Protein AF-A0A1F8ST43-F1 (afdb_monomer_lite)

pLDDT: mean 75.96, std 18.85, range [49.16, 97.75]

Structure (mmCIF, N/CA/C/O backbone):
data_AF-A0A1F8ST43-F1
#
_entry.id   AF-A0A1F8ST43-F1
#
loop_
_atom_site.group_PDB
_atom_site.id
_atom_site.type_symbol
_atom_site.label_atom_id
_atom_site.label_alt_id
_atom_site.label_comp_id
_atom_site.label_asym_id
_atom_site.label_entity_id
_atom_site.label_seq_id
_atom_site.pdbx_PDB_ins_code
_atom_site.Cartn_x
_atom_site.Cartn_y
_atom_site.Cartn_z
_atom_site.occupancy
_atom_site.B_iso_or_equiv
_atom_site.auth_seq_id
_atom_site.auth_comp_id
_atom_site.auth_asym_id
_atom_site.auth_atom_id
_atom_site.pdbx_PDB_model_num
ATOM 1 N N . MET A 1 1 ? -45.110 -34.034 2.580 1.00 52.75 1 MET A N 1
ATOM 2 C CA . MET A 1 1 ? -44.270 -32.824 2.759 1.00 52.75 1 MET A CA 1
ATOM 3 C C . MET A 1 1 ? -42.834 -33.066 2.265 1.00 52.75 1 MET A C 1
ATOM 5 O O . MET A 1 1 ? -41.886 -32.901 3.016 1.00 52.75 1 MET A O 1
ATOM 9 N N . LYS A 1 2 ? -42.644 -33.546 1.024 1.00 57.75 2 LYS A N 1
ATOM 10 C CA . LYS A 1 2 ? -41.309 -33.946 0.518 1.00 57.75 2 LYS A CA 1
ATOM 11 C C . LYS A 1 2 ? -41.240 -33.954 -1.015 1.00 57.75 2 LYS A C 1
ATOM 13 O O . LYS A 1 2 ? -40.708 -34.864 -1.630 1.00 57.75 2 LYS A O 1
ATOM 18 N N . ARG A 1 3 ? -41.905 -32.973 -1.631 1.00 53.62 3 ARG A N 1
ATOM 19 C CA . ARG A 1 3 ? -41.899 -32.734 -3.088 1.00 53.62 3 ARG A CA 1
ATOM 20 C C . ARG A 1 3 ? -41.466 -31.312 -3.451 1.00 53.62 3 ARG A C 1
ATOM 22 O O . ARG A 1 3 ? -41.102 -31.064 -4.586 1.00 53.62 3 ARG A O 1
ATOM 29 N N . TRP A 1 4 ? -41.474 -30.398 -2.480 1.00 51.25 4 TRP A N 1
ATOM 30 C CA . TRP A 1 4 ? -41.141 -28.988 -2.687 1.00 51.25 4 TRP A CA 1
ATOM 31 C C . TRP A 1 4 ? -39.642 -28.707 -2.542 1.00 51.25 4 TRP A C 1
ATOM 33 O O . TRP A 1 4 ? -39.148 -27.735 -3.092 1.00 51.25 4 TRP A O 1
ATOM 43 N N . THR A 1 5 ? -38.891 -29.600 -1.892 1.00 55.81 5 THR A N 1
ATOM 44 C CA . THR A 1 5 ? -37.440 -29.457 -1.698 1.00 55.81 5 THR A CA 1
ATOM 45 C C . THR A 1 5 ? -36.626 -29.659 -2.981 1.00 55.81 5 THR A C 1
ATOM 47 O O . THR A 1 5 ? -35.506 -29.173 -3.065 1.00 55.81 5 THR A O 1
ATOM 50 N N . LEU A 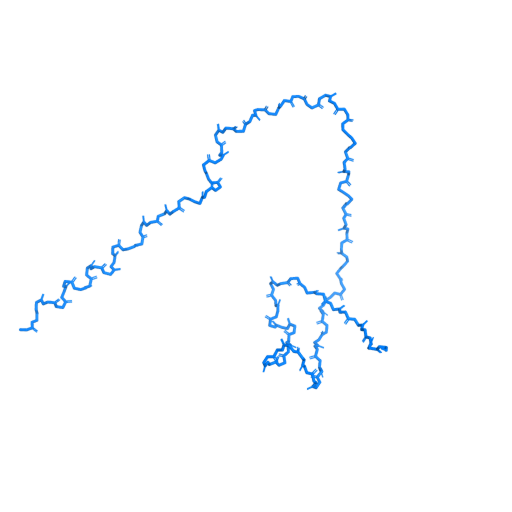1 6 ? -37.173 -30.340 -3.996 1.00 54.19 6 LEU A N 1
ATOM 51 C CA . LEU A 1 6 ? -36.477 -30.556 -5.273 1.00 54.19 6 LEU A CA 1
ATOM 52 C C . LEU A 1 6 ? -36.592 -29.362 -6.231 1.00 54.19 6 LEU A C 1
ATOM 54 O O . LEU A 1 6 ? -35.734 -29.193 -7.091 1.00 54.19 6 LEU A O 1
ATOM 58 N N . VAL A 1 7 ? -37.605 -28.506 -6.064 1.00 55.41 7 VAL A N 1
ATOM 59 C CA . VAL A 1 7 ? -37.805 -27.339 -6.939 1.00 55.41 7 VAL A CA 1
ATOM 60 C C . VAL A 1 7 ? -36.783 -26.238 -6.629 1.00 55.41 7 VAL A C 1
ATOM 62 O O . VAL A 1 7 ? -36.305 -25.567 -7.536 1.00 55.41 7 VAL A O 1
ATOM 65 N N . SER A 1 8 ? -36.362 -26.103 -5.368 1.00 54.09 8 SER A N 1
ATOM 66 C CA . SER A 1 8 ? -35.388 -25.085 -4.952 1.00 54.09 8 SER A CA 1
ATOM 67 C C . SER A 1 8 ? -33.964 -25.351 -5.456 1.00 54.09 8 SER A C 1
ATOM 69 O O . SER A 1 8 ? -33.227 -24.403 -5.705 1.00 54.09 8 SER A O 1
ATOM 71 N N . LEU A 1 9 ? -33.578 -26.618 -5.655 1.00 49.16 9 LEU A N 1
ATOM 72 C CA . LEU A 1 9 ? -32.230 -26.977 -6.117 1.00 49.16 9 LEU A CA 1
ATOM 73 C C . LEU A 1 9 ? -32.008 -26.633 -7.602 1.00 49.16 9 LEU A C 1
ATOM 75 O O . LEU A 1 9 ? -30.897 -26.294 -7.997 1.00 49.16 9 LEU A O 1
ATOM 79 N N . ALA A 1 10 ? -33.067 -26.668 -8.416 1.00 53.06 10 ALA A N 1
ATOM 80 C CA . ALA A 1 10 ? -32.979 -26.379 -9.848 1.00 53.06 10 ALA A CA 1
ATOM 81 C C . ALA A 1 10 ? -32.855 -24.874 -10.154 1.00 53.06 10 ALA A C 1
ATOM 83 O O . ALA A 1 10 ? -32.228 -24.503 -11.142 1.00 53.06 10 ALA A O 1
ATOM 84 N N . VAL A 1 11 ? -33.398 -24.001 -9.298 1.00 55.38 11 VAL A N 1
ATOM 85 C CA . VAL A 1 11 ? -33.343 -22.541 -9.504 1.00 55.38 11 VAL A CA 1
ATOM 86 C C . VAL A 1 11 ? -31.943 -21.974 -9.225 1.00 55.38 11 VAL A C 1
ATOM 88 O O . VAL A 1 11 ? -31.549 -20.991 -9.839 1.00 55.38 11 VAL A O 1
ATOM 91 N N . VAL A 1 12 ? -31.153 -22.615 -8.356 1.00 55.69 12 VAL A N 1
ATOM 92 C CA . VAL A 1 12 ? -29.813 -22.130 -7.970 1.00 55.69 12 VAL A CA 1
ATOM 93 C C . VAL A 1 12 ? -28.741 -22.423 -9.034 1.00 55.69 12 VAL A C 1
ATOM 95 O O . VAL A 1 12 ? -27.760 -21.692 -9.128 1.00 55.69 12 VAL A O 1
ATOM 98 N N . LEU A 1 13 ? -28.925 -23.444 -9.878 1.00 55.44 13 LEU A N 1
ATOM 99 C CA . LEU A 1 13 ? -27.927 -23.859 -10.879 1.00 55.44 13 LEU A CA 1
ATOM 100 C C . LEU A 1 13 ? -28.030 -23.119 -12.230 1.00 55.44 13 LEU A C 1
ATOM 102 O O . LEU A 1 13 ? -27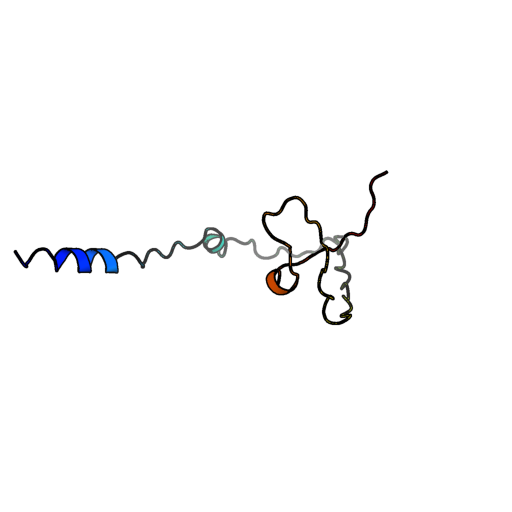.157 -23.285 -13.077 1.00 55.44 13 LEU A O 1
ATOM 106 N N . GLY A 1 14 ? -29.067 -22.303 -12.446 1.00 50.56 14 GLY A N 1
ATOM 107 C CA . GLY A 1 14 ? -29.322 -21.629 -13.729 1.00 50.56 14 GLY A CA 1
ATOM 108 C C . GLY A 1 14 ? -28.668 -20.253 -13.911 1.00 50.56 14 GLY A C 1
ATOM 109 O O . GLY A 1 14 ? -28.815 -19.652 -14.970 1.00 50.56 14 GLY A O 1
ATOM 110 N N . SER A 1 15 ? -27.971 -19.722 -12.903 1.00 50.19 15 SER A N 1
ATOM 111 C CA . SER A 1 15 ? -27.631 -18.287 -12.854 1.00 50.19 15 SER A CA 1
ATOM 112 C C . SER A 1 15 ? -26.242 -17.915 -13.393 1.00 50.19 15 SER A C 1
ATOM 114 O O . SER A 1 15 ? -25.893 -16.738 -13.397 1.00 50.19 15 SER A O 1
ATOM 116 N N . CYS A 1 16 ? -25.429 -18.875 -13.844 1.00 53.38 16 CYS A N 1
ATOM 117 C CA . CYS A 1 16 ? -24.016 -18.638 -14.184 1.00 53.38 16 CYS A CA 1
ATOM 118 C C . CYS A 1 16 ? -23.698 -18.602 -15.690 1.00 53.38 16 CYS A C 1
ATOM 120 O O . CYS A 1 16 ? -22.581 -18.930 -16.077 1.00 53.38 16 CYS A O 1
ATOM 122 N N . THR A 1 17 ? -24.626 -18.183 -16.555 1.00 56.50 17 THR A N 1
ATOM 123 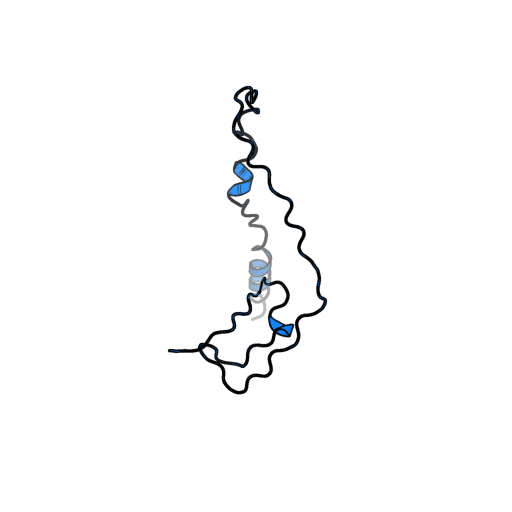C CA . THR A 1 17 ? -24.323 -17.970 -17.991 1.00 56.50 17 THR A CA 1
ATOM 124 C C . THR A 1 17 ? -24.561 -16.539 -18.469 1.00 56.50 17 THR A C 1
ATOM 126 O O . THR A 1 17 ? -24.784 -16.303 -19.653 1.00 56.50 17 THR A O 1
ATOM 129 N N . GLY A 1 18 ? -24.487 -15.562 -17.565 1.00 54.03 18 GLY A N 1
ATOM 130 C CA . GLY A 1 18 ? -24.362 -14.155 -17.936 1.00 54.03 18 GLY A CA 1
ATOM 131 C C . GLY A 1 18 ? -22.905 -13.811 -18.232 1.00 54.03 18 GLY A C 1
ATOM 132 O O . GLY A 1 18 ? -22.245 -13.201 -17.396 1.00 54.03 18 GLY A O 1
ATOM 133 N N . VAL A 1 19 ? -22.384 -14.207 -19.397 1.00 60.53 19 VAL A N 1
ATOM 134 C CA . VAL A 1 19 ? -21.139 -13.621 -19.915 1.00 60.53 19 VAL A CA 1
ATOM 135 C C . VAL A 1 19 ? -21.474 -12.186 -20.306 1.00 60.53 19 VAL A C 1
ATOM 137 O O . VAL A 1 19 ? -21.921 -11.914 -21.417 1.00 60.53 19 VAL A O 1
ATOM 140 N N . ALA A 1 20 ? -21.328 -11.262 -19.360 1.00 59.44 20 ALA A N 1
ATOM 141 C CA . ALA A 1 20 ? -21.286 -9.846 -19.671 1.00 59.44 20 ALA A CA 1
ATOM 142 C C . ALA A 1 20 ? -19.991 -9.618 -20.454 1.00 59.44 20 ALA A C 1
ATOM 144 O O . ALA A 1 20 ? -18.909 -9.593 -19.869 1.00 59.44 20 ALA A O 1
ATOM 145 N N . THR A 1 21 ? -20.086 -9.514 -21.781 1.00 63.03 21 THR A N 1
ATOM 146 C CA . THR A 1 21 ? -18.973 -9.015 -22.589 1.00 63.03 21 THR A CA 1
ATOM 147 C C . THR A 1 21 ? -18.622 -7.638 -22.046 1.00 63.03 21 THR A C 1
ATOM 149 O O . THR A 1 21 ? -19.482 -6.749 -22.056 1.00 63.03 21 THR A O 1
ATOM 152 N N . PRO A 1 22 ? -17.413 -7.451 -21.507 1.00 64.56 22 PRO A N 1
ATOM 153 C CA . PRO A 1 22 ? -17.047 -6.174 -20.941 1.00 64.56 22 PRO A CA 1
ATOM 154 C C . PRO A 1 22 ? -17.038 -5.115 -22.054 1.00 64.56 22 PRO A C 1
ATOM 156 O O . PRO A 1 22 ? -16.752 -5.433 -23.211 1.00 64.56 22 PRO A O 1
ATOM 159 N N . PRO A 1 23 ? -17.348 -3.849 -21.735 1.00 59.34 23 PRO A N 1
ATOM 160 C CA . PRO A 1 23 ? -17.534 -2.792 -22.732 1.00 59.34 23 PRO A CA 1
ATOM 161 C C . PRO A 1 23 ? -16.303 -2.546 -23.619 1.00 59.34 23 PRO A C 1
ATOM 163 O O . PRO A 1 23 ? -16.434 -1.986 -24.702 1.00 59.34 23 PRO A O 1
ATOM 166 N N . TRP A 1 24 ? -15.117 -3.010 -23.211 1.00 62.84 24 TRP A N 1
ATOM 167 C CA . TRP A 1 24 ? -13.902 -2.939 -24.022 1.00 62.84 24 TRP A CA 1
ATOM 168 C C . TRP A 1 24 ? -13.877 -3.925 -25.202 1.00 62.84 24 TRP A C 1
ATOM 170 O O . TRP A 1 24 ? -13.067 -3.756 -26.109 1.00 62.84 24 TRP A O 1
ATOM 180 N N . GLN A 1 25 ? -14.758 -4.931 -25.235 1.00 55.25 25 GLN A N 1
ATOM 181 C CA . GLN A 1 25 ? -14.735 -5.985 -26.255 1.00 55.25 25 GLN A CA 1
ATOM 182 C C . GLN A 1 25 ? -15.531 -5.642 -27.527 1.00 55.25 25 GLN A C 1
ATOM 184 O O . GLN A 1 25 ? -15.315 -6.261 -28.563 1.00 55.25 25 GLN A O 1
ATOM 189 N N . LEU A 1 26 ? -16.395 -4.620 -27.490 1.00 56.19 26 LEU A N 1
ATOM 190 C CA . LEU A 1 26 ? -17.096 -4.097 -28.675 1.00 56.19 26 LEU A CA 1
ATOM 191 C C . LEU A 1 26 ? -16.259 -3.081 -29.478 1.00 56.19 26 LEU A C 1
ATOM 193 O O . LEU A 1 26 ? -16.695 -2.615 -30.525 1.00 56.19 26 LEU A O 1
ATOM 197 N N . ALA A 1 27 ? -15.061 -2.731 -29.003 1.00 57.44 27 ALA A N 1
ATOM 198 C CA . ALA A 1 27 ? -14.208 -1.716 -29.622 1.00 57.44 27 ALA A CA 1
ATOM 199 C C . ALA A 1 27 ? -13.255 -2.265 -30.708 1.00 57.44 27 ALA A C 1
ATOM 201 O O . ALA A 1 27 ? -12.485 -1.499 -31.282 1.00 57.44 27 ALA A O 1
ATOM 202 N N . GLY A 1 28 ? -13.279 -3.577 -30.983 1.00 53.75 28 GLY A N 1
ATOM 203 C CA . GLY A 1 28 ? -12.293 -4.246 -31.843 1.00 53.75 28 GLY A CA 1
ATOM 204 C C . GLY A 1 28 ? -12.444 -4.006 -33.350 1.00 53.75 28 GLY A C 1
ATOM 205 O O . GLY A 1 28 ? -11.441 -4.005 -34.057 1.00 53.75 28 GLY A O 1
ATOM 206 N N . ASP A 1 29 ? -13.659 -3.753 -33.845 1.00 57.66 29 ASP A N 1
ATOM 207 C CA . ASP A 1 29 ? -13.934 -3.833 -35.293 1.00 57.66 29 ASP A CA 1
ATOM 208 C C . ASP A 1 29 ? -13.923 -2.482 -36.029 1.00 57.66 29 ASP A C 1
ATOM 210 O O . ASP A 1 29 ? -14.100 -2.436 -37.245 1.00 57.66 29 ASP A O 1
ATOM 214 N N . ALA A 1 30 ? -13.702 -1.369 -35.322 1.00 56.72 30 ALA A N 1
ATOM 215 C CA . ALA A 1 30 ? -13.780 -0.022 -35.900 1.00 56.72 30 ALA A CA 1
ATOM 216 C C . ALA A 1 30 ? -12.528 0.835 -35.667 1.00 56.72 30 ALA A C 1
ATOM 218 O O . ALA A 1 30 ? -12.598 2.062 -35.766 1.00 56.72 30 ALA A O 1
ATOM 219 N N . LEU A 1 31 ? -11.377 0.226 -35.363 1.00 63.31 31 LEU A N 1
ATOM 220 C CA . LEU A 1 31 ? -10.139 0.997 -35.343 1.00 63.31 31 LEU A CA 1
ATOM 221 C C . LEU A 1 31 ? -9.805 1.439 -36.777 1.00 63.31 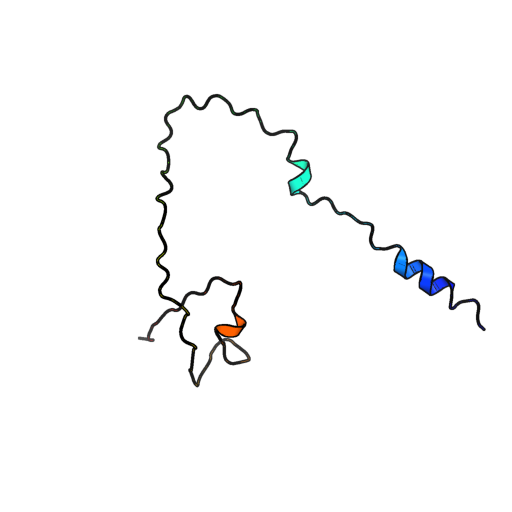31 LEU A C 1
ATOM 223 O O . LEU A 1 31 ? -9.719 0.588 -37.669 1.00 63.31 31 LEU A O 1
ATOM 227 N N . PRO A 1 32 ? -9.623 2.748 -37.032 1.00 57.34 32 PRO A N 1
ATOM 228 C CA . PRO A 1 32 ? -9.149 3.202 -38.327 1.00 57.34 32 PRO A CA 1
ATOM 229 C C . PRO A 1 32 ? -7.818 2.507 -38.615 1.00 57.34 32 PRO A C 1
ATOM 231 O O . PRO A 1 32 ? -6.921 2.480 -37.768 1.00 57.34 32 PRO A O 1
ATOM 234 N N . LYS A 1 33 ? -7.703 1.918 -39.812 1.00 61.94 33 LYS A N 1
ATOM 235 C CA . LYS A 1 33 ? -6.431 1.400 -40.328 1.00 61.94 33 LYS A CA 1
ATOM 236 C C . LYS A 1 33 ? -5.369 2.480 -40.090 1.00 61.94 33 LYS A C 1
ATOM 238 O O . LYS A 1 33 ? -5.653 3.616 -40.472 1.00 61.94 33 LYS A O 1
ATOM 243 N N . PRO A 1 34 ? -4.204 2.158 -39.486 1.00 58.72 34 PRO A N 1
ATOM 244 C CA . PRO A 1 34 ? -3.175 3.146 -39.192 1.00 58.72 34 PRO A CA 1
ATOM 245 C C . PRO A 1 34 ? -2.905 3.980 -40.440 1.00 58.72 34 PRO A C 1
ATOM 247 O O . PRO A 1 34 ? -2.413 3.470 -41.449 1.00 58.72 34 PRO A O 1
ATOM 250 N N . THR A 1 35 ? -3.343 5.233 -40.405 1.00 59.69 35 THR A N 1
ATOM 251 C CA . THR A 1 35 ? -3.003 6.222 -41.415 1.00 59.69 35 THR A CA 1
ATOM 252 C C . THR A 1 35 ? -1.502 6.423 -41.330 1.00 59.69 35 THR A C 1
ATOM 254 O O . THR A 1 35 ? -0.971 6.585 -40.235 1.00 59.69 35 THR A O 1
ATOM 257 N N . ASP A 1 36 ? -0.846 6.338 -42.482 1.00 55.16 36 ASP A N 1
ATOM 258 C CA . ASP A 1 36 ? 0.594 6.489 -42.657 1.00 55.16 36 ASP A CA 1
ATOM 259 C C . ASP A 1 36 ? 1.107 7.699 -41.855 1.00 55.16 36 ASP A C 1
ATOM 261 O O . ASP A 1 36 ? 0.705 8.840 -42.091 1.00 55.16 36 ASP A O 1
ATOM 265 N N . PHE A 1 37 ? 1.914 7.429 -40.827 1.00 61.03 37 PHE A N 1
ATOM 266 C CA . PHE A 1 37 ? 2.421 8.418 -39.877 1.00 61.03 37 PHE A CA 1
ATOM 267 C C . PHE A 1 37 ? 3.611 9.167 -40.492 1.00 61.03 37 PHE A C 1
ATOM 269 O O . PHE A 1 37 ? 4.740 9.059 -40.017 1.00 61.03 37 PHE A O 1
ATOM 276 N N . THR A 1 38 ? 3.380 9.905 -41.577 1.00 60.41 38 THR A N 1
ATOM 277 C CA . THR A 1 38 ? 4.434 10.674 -42.265 1.00 60.41 38 THR A CA 1
ATOM 278 C C . THR A 1 38 ? 4.667 12.067 -41.658 1.00 60.41 38 THR A C 1
ATOM 280 O O . THR A 1 38 ? 5.470 12.836 -42.179 1.00 60.41 38 THR A O 1
ATOM 283 N N . ASP A 1 39 ? 4.021 12.399 -40.537 1.00 67.69 39 ASP A N 1
ATOM 284 C CA . ASP A 1 39 ? 4.363 13.585 -39.747 1.00 67.69 39 ASP A CA 1
ATOM 285 C C . ASP A 1 39 ? 5.440 13.234 -38.707 1.00 67.69 39 ASP A C 1
ATOM 287 O O . ASP A 1 39 ? 5.206 12.344 -37.881 1.00 67.69 39 ASP A O 1
ATOM 291 N N . PRO A 1 40 ? 6.598 13.926 -38.672 1.00 63.72 40 PRO A N 1
ATOM 292 C CA . PRO A 1 40 ? 7.585 13.741 -37.619 1.00 63.72 40 PRO A CA 1
ATOM 293 C C . PRO A 1 40 ? 7.048 14.342 -36.315 1.00 63.72 40 PRO A C 1
ATOM 295 O O . PRO A 1 40 ? 7.358 15.473 -35.945 1.00 63.72 40 PRO A O 1
ATOM 298 N N . GLN A 1 41 ? 6.221 13.582 -35.602 1.00 66.25 41 GLN A N 1
ATOM 299 C CA . GLN A 1 41 ? 5.947 13.861 -34.201 1.00 66.25 41 GLN A CA 1
ATOM 300 C C . GLN A 1 41 ? 7.256 13.679 -33.422 1.00 66.25 41 GLN A C 1
ATOM 302 O O . GLN A 1 41 ? 7.989 12.723 -33.700 1.00 66.25 41 GLN A O 1
ATOM 307 N N . PRO A 1 42 ? 7.581 14.551 -32.450 1.00 64.75 42 PRO A N 1
ATOM 308 C CA . PRO A 1 42 ? 8.654 14.259 -31.516 1.00 64.75 42 PRO A CA 1
ATOM 309 C C . PRO A 1 42 ? 8.300 12.938 -30.840 1.00 64.75 42 PRO A C 1
ATOM 311 O O . PRO A 1 42 ? 7.342 12.853 -30.072 1.00 64.75 42 PRO A O 1
ATOM 314 N N . VAL A 1 43 ? 9.032 11.882 -31.190 1.00 65.62 43 VAL A N 1
ATOM 315 C CA . VAL A 1 43 ? 8.869 10.580 -30.562 1.00 65.62 43 VAL A CA 1
ATOM 316 C C . VAL A 1 43 ? 9.203 10.818 -29.098 1.00 65.62 43 VAL A C 1
ATOM 318 O O . VAL A 1 43 ? 10.353 11.112 -28.771 1.00 65.62 43 VAL A O 1
ATOM 321 N N . MET A 1 44 ? 8.201 10.765 -28.216 1.00 62.78 44 MET A N 1
ATOM 322 C CA . MET A 1 44 ? 8.462 10.609 -26.793 1.00 62.78 44 MET A CA 1
ATOM 323 C C . MET A 1 44 ? 9.155 9.262 -26.663 1.00 62.78 44 MET A C 1
ATOM 325 O O . MET A 1 44 ? 8.514 8.215 -26.605 1.00 62.78 44 MET A O 1
ATOM 329 N N . THR A 1 45 ? 10.483 9.284 -26.723 1.00 69.00 45 THR A N 1
ATOM 330 C CA . THR A 1 45 ? 11.305 8.125 -26.437 1.00 69.00 45 THR A CA 1
ATOM 331 C C . THR A 1 45 ? 10.956 7.723 -25.020 1.00 69.00 45 THR A C 1
ATOM 333 O O . THR A 1 45 ? 11.268 8.456 -24.079 1.00 69.00 45 THR A O 1
ATOM 336 N N . LEU A 1 46 ? 10.261 6.596 -24.877 1.00 67.81 46 LEU A N 1
ATOM 337 C CA . LEU A 1 46 ? 10.135 5.926 -23.597 1.00 67.81 46 LEU A CA 1
ATOM 338 C C . LEU A 1 46 ? 11.563 5.577 -23.191 1.00 67.81 46 LEU A C 1
ATOM 340 O O . LEU A 1 46 ? 12.151 4.633 -23.714 1.00 67.81 46 LEU A O 1
ATOM 344 N N . GLN A 1 47 ? 12.160 6.416 -22.347 1.00 73.88 47 GLN A N 1
ATOM 345 C CA . GLN A 1 47 ? 13.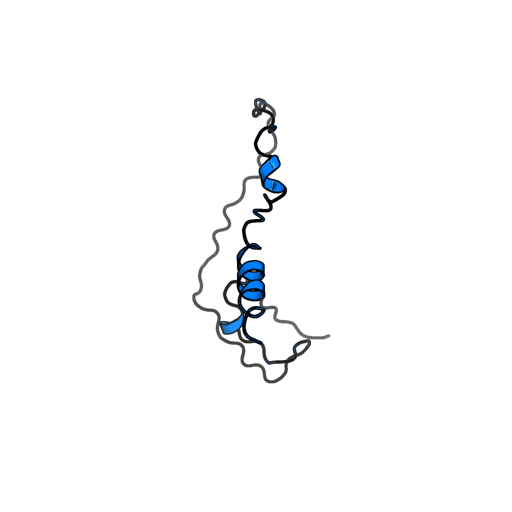410 6.069 -21.703 1.00 73.88 47 GLN A CA 1
ATOM 346 C C . GLN A 1 47 ? 13.110 4.823 -20.887 1.00 73.88 47 GLN A C 1
ATOM 348 O O . GLN A 1 47 ? 12.261 4.844 -19.997 1.00 73.88 47 GLN A O 1
ATOM 353 N N . GLU A 1 48 ? 13.749 3.723 -21.262 1.00 77.69 48 GLU A N 1
ATOM 354 C CA . GLU A 1 48 ? 13.666 2.480 -20.522 1.00 77.69 48 GLU A CA 1
ATOM 355 C C . GLU A 1 48 ? 14.263 2.741 -19.139 1.00 77.69 48 GLU A C 1
ATOM 357 O O . GLU A 1 48 ? 15.477 2.856 -18.967 1.00 77.69 48 GLU A O 1
ATOM 362 N N . VAL A 1 49 ? 13.386 2.947 -18.155 1.00 82.56 49 VAL A N 1
ATOM 363 C CA . VAL A 1 49 ? 13.797 3.126 -16.768 1.00 82.56 49 VAL A CA 1
ATOM 364 C C . VAL A 1 49 ? 14.210 1.752 -16.264 1.00 82.56 49 VAL A C 1
ATOM 366 O O . VAL A 1 49 ? 13.369 0.917 -15.936 1.00 82.56 49 VAL A O 1
ATOM 369 N N . ASN A 1 50 ? 15.517 1.511 -16.231 1.00 88.81 50 ASN A N 1
ATOM 370 C CA . ASN A 1 50 ? 16.075 0.329 -15.596 1.00 88.81 50 ASN A CA 1
ATOM 371 C C . ASN A 1 50 ? 15.930 0.477 -14.074 1.00 88.81 50 ASN A C 1
ATOM 373 O O . ASN A 1 50 ? 16.610 1.298 -13.459 1.00 88.81 50 ASN A O 1
ATOM 377 N N . LEU A 1 51 ? 15.006 -0.278 -13.478 1.00 90.50 51 LEU A N 1
ATOM 378 C CA . LEU A 1 51 ? 14.796 -0.294 -12.034 1.00 90.50 51 LEU A CA 1
ATOM 379 C C . LEU A 1 51 ? 15.684 -1.365 -11.401 1.00 90.50 51 LEU A C 1
ATOM 381 O O . LEU A 1 51 ? 15.499 -2.561 -11.628 1.00 90.50 51 LEU A O 1
ATOM 385 N N . GLU A 1 52 ? 16.636 -0.927 -10.585 1.00 94.50 52 GLU A N 1
ATOM 386 C CA . GLU A 1 52 ? 17.529 -1.828 -9.862 1.00 94.50 52 GLU A CA 1
ATOM 387 C C . GLU A 1 52 ? 16.779 -2.631 -8.789 1.00 94.50 52 GLU A C 1
ATOM 389 O O . GLU A 1 52 ? 15.876 -2.138 -8.110 1.00 94.50 52 GLU A O 1
ATOM 394 N N . ASN A 1 53 ? 17.178 -3.894 -8.619 1.00 95.69 53 ASN A N 1
ATOM 395 C CA . ASN A 1 53 ? 16.650 -4.775 -7.585 1.00 95.69 53 ASN A CA 1
ATOM 396 C C . ASN A 1 53 ? 17.642 -4.861 -6.418 1.00 95.69 53 ASN A C 1
ATOM 398 O O . ASN A 1 53 ? 18.666 -5.535 -6.518 1.00 95.69 53 ASN A O 1
ATOM 402 N N . TYR A 1 54 ? 17.307 -4.219 -5.298 1.00 96.31 54 TYR A N 1
ATOM 403 C CA . TYR A 1 54 ? 18.117 -4.222 -4.072 1.00 96.31 54 TYR A CA 1
ATOM 404 C C . TYR A 1 54 ? 17.755 -5.344 -3.083 1.00 96.31 54 TYR A C 1
ATOM 406 O O . TYR A 1 54 ? 18.163 -5.314 -1.924 1.00 96.31 54 TYR A O 1
ATOM 414 N N . GLY A 1 55 ? 16.997 -6.349 -3.523 1.00 96.94 55 GLY A N 1
ATOM 415 C CA . GLY A 1 55 ? 16.543 -7.451 -2.684 1.00 96.94 55 GLY A CA 1
ATOM 416 C C . GLY A 1 55 ? 15.193 -7.184 -2.022 1.00 96.94 55 GLY A C 1
ATOM 417 O O . GLY A 1 55 ? 14.384 -6.374 -2.476 1.00 96.94 55 GLY A O 1
ATOM 418 N N . LEU A 1 56 ? 14.911 -7.936 -0.960 1.00 96.38 56 LEU A N 1
ATOM 419 C CA . LEU A 1 56 ? 13.642 -7.834 -0.246 1.00 96.38 56 LEU A CA 1
ATOM 420 C C . LEU A 1 56 ? 13.630 -6.591 0.645 1.00 96.38 56 LEU A C 1
ATOM 422 O O . LEU A 1 56 ? 14.573 -6.352 1.394 1.00 96.38 56 LEU A O 1
ATOM 426 N N . ALA A 1 57 ? 12.526 -5.844 0.606 1.00 97.19 57 ALA A N 1
ATOM 427 C CA . ALA A 1 57 ? 12.289 -4.762 1.554 1.00 97.19 57 ALA A CA 1
ATOM 428 C C . ALA A 1 57 ? 12.298 -5.307 3.003 1.00 97.19 57 ALA A C 1
ATOM 430 O O . ALA A 1 57 ? 11.584 -6.284 3.264 1.00 97.19 57 ALA A O 1
ATOM 431 N N . PRO A 1 58 ? 13.075 -4.704 3.925 1.00 97.44 58 PRO A N 1
ATOM 432 C CA . PRO A 1 58 ? 13.028 -5.017 5.356 1.00 97.44 58 PRO A CA 1
ATOM 433 C C . PRO A 1 58 ? 11.645 -4.742 5.951 1.00 97.44 58 PRO A C 1
ATOM 435 O O . PRO A 1 58 ? 10.961 -3.843 5.476 1.00 97.44 58 PRO A O 1
ATOM 438 N N . GLU A 1 59 ? 11.246 -5.485 6.985 1.00 97.75 59 GLU A N 1
ATOM 439 C CA . GLU A 1 59 ? 9.931 -5.326 7.626 1.00 97.75 59 GLU A CA 1
ATOM 440 C C . GLU A 1 59 ? 9.825 -4.026 8.446 1.00 97.75 59 GLU A C 1
ATOM 442 O O . GLU A 1 59 ? 10.829 -3.486 8.913 1.00 97.75 59 GLU A O 1
AT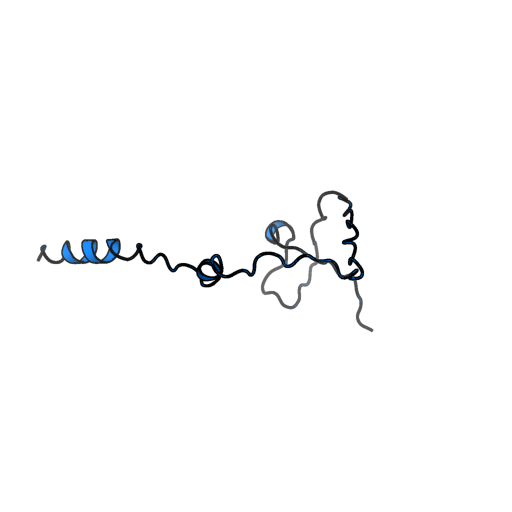OM 447 N N . LEU A 1 60 ? 8.597 -3.522 8.618 1.00 96.62 60 LEU A N 1
ATOM 448 C CA . LEU A 1 60 ? 8.303 -2.350 9.446 1.00 96.62 60 LEU A CA 1
ATOM 449 C C . LEU A 1 60 ? 8.041 -2.784 10.897 1.00 96.62 60 LEU A C 1
ATOM 451 O O . LEU A 1 60 ? 7.176 -3.624 11.157 1.00 96.62 60 LEU A O 1
ATOM 455 N N . GLU A 1 61 ? 8.763 -2.191 11.850 1.00 94.88 61 GLU A N 1
ATOM 456 C CA . GLU A 1 61 ? 8.747 -2.575 13.276 1.00 94.88 61 GLU A CA 1
ATOM 457 C C . GLU A 1 61 ? 8.257 -1.451 14.209 1.00 94.88 61 GLU A C 1
ATOM 459 O O . GLU A 1 61 ? 8.593 -1.403 15.388 1.00 94.88 61 GLU A O 1
ATOM 464 N N . ASN A 1 62 ? 7.439 -0.531 13.697 1.00 94.69 62 ASN A N 1
ATOM 465 C CA . ASN A 1 62 ? 6.931 0.608 14.462 1.00 94.69 62 ASN A CA 1
ATOM 466 C C . ASN A 1 62 ? 5.938 0.196 15.565 1.00 94.69 62 ASN A C 1
ATOM 468 O O . ASN A 1 62 ? 5.058 -0.641 15.348 1.00 94.69 62 ASN A O 1
ATOM 472 N N . GLU A 1 63 ? 6.024 0.870 16.716 1.00 94.94 63 GLU A N 1
ATOM 473 C CA . GLU A 1 63 ? 5.108 0.685 17.855 1.00 94.94 63 GLU A CA 1
ATOM 474 C C . GLU A 1 63 ? 3.762 1.399 17.663 1.00 94.94 63 GLU A C 1
ATOM 476 O O . GLU A 1 63 ? 2.725 0.917 18.115 1.00 94.94 63 GLU A O 1
ATOM 481 N N . VAL A 1 64 ? 3.772 2.549 16.982 1.00 95.62 64 VAL A N 1
ATOM 482 C CA . VAL A 1 64 ? 2.597 3.406 16.783 1.00 95.62 64 VAL A CA 1
ATOM 483 C C . VAL A 1 64 ? 2.254 3.495 15.304 1.00 95.62 64 VAL A C 1
ATOM 485 O O . VAL A 1 64 ? 3.118 3.757 14.467 1.00 95.62 64 VAL A O 1
ATOM 488 N N . TRP A 1 65 ? 0.966 3.330 15.011 1.00 97.06 65 TRP A N 1
ATOM 489 C CA . TRP A 1 65 ? 0.389 3.407 13.676 1.00 97.06 65 TRP A CA 1
ATOM 490 C C . TRP A 1 65 ? -0.776 4.390 13.664 1.00 97.06 65 TRP A C 1
ATOM 492 O O . TRP A 1 65 ? -1.556 4.454 14.612 1.00 97.06 65 TRP A O 1
ATOM 502 N N . LEU A 1 66 ? -0.890 5.156 12.582 1.00 96.69 66 LEU A N 1
ATOM 503 C CA . LEU A 1 66 ? -1.966 6.121 12.364 1.00 96.69 66 LEU A CA 1
ATOM 504 C C . LEU A 1 66 ? -2.735 5.742 11.092 1.00 96.69 66 LEU A C 1
ATOM 506 O O . LEU A 1 66 ? -2.157 5.172 10.169 1.00 96.69 66 LEU A O 1
ATOM 510 N N . ASN A 1 67 ? -4.025 6.089 11.031 1.00 97.62 67 ASN A N 1
ATOM 511 C CA . ASN A 1 67 ? -4.920 5.844 9.886 1.00 97.62 67 ASN A CA 1
ATOM 512 C C . ASN A 1 67 ? -5.141 4.361 9.521 1.00 97.62 67 ASN A C 1
ATOM 514 O O . ASN A 1 67 ? -5.477 4.049 8.381 1.00 97.62 67 ASN A O 1
ATOM 518 N N . THR A 1 68 ? -4.960 3.447 10.472 1.00 96.69 68 THR A N 1
ATOM 519 C CA . THR A 1 68 ? -5.197 2.010 10.293 1.00 96.69 68 THR A CA 1
ATOM 520 C C . THR A 1 68 ? -5.697 1.391 11.594 1.00 96.69 68 THR A C 1
ATOM 522 O O . THR A 1 68 ? -5.326 1.843 12.677 1.00 96.69 68 THR A O 1
ATOM 525 N N . ASP A 1 69 ? -6.519 0.347 11.484 1.00 96.62 69 ASP A N 1
ATOM 526 C CA . ASP A 1 69 ? -7.040 -0.403 12.633 1.00 96.62 69 ASP A CA 1
ATOM 527 C C . ASP A 1 69 ? -6.023 -1.415 13.191 1.00 96.62 69 ASP A C 1
ATOM 529 O O . ASP A 1 69 ? -6.165 -1.880 14.321 1.00 96.62 69 ASP A O 1
ATOM 533 N N . GLN A 1 70 ? -5.017 -1.794 12.396 1.00 95.00 70 GLN A N 1
ATOM 534 C CA . GLN A 1 70 ? -3.989 -2.782 12.745 1.00 95.00 70 GLN A CA 1
ATOM 535 C C . GLN A 1 70 ? -2.605 -2.332 12.251 1.00 95.00 70 GLN A C 1
ATOM 537 O O . GLN A 1 70 ? -2.528 -1.572 11.278 1.00 95.00 70 GLN A O 1
ATOM 542 N N . PRO A 1 71 ? -1.507 -2.809 12.868 1.00 96.06 71 PRO A N 1
ATOM 543 C CA . PRO A 1 71 ? -0.157 -2.576 12.363 1.00 96.06 71 PRO A CA 1
ATOM 544 C C . PRO A 1 71 ? -0.012 -3.009 10.902 1.00 96.06 71 PRO A C 1
ATOM 546 O O . PRO A 1 71 ? -0.441 -4.101 10.536 1.00 96.06 71 PRO A O 1
ATOM 549 N N . LEU A 1 72 ? 0.622 -2.179 10.075 1.00 95.81 72 LEU A N 1
ATOM 550 C CA . LEU A 1 72 ? 0.856 -2.510 8.671 1.00 95.81 72 LEU A CA 1
ATOM 551 C C . LEU A 1 72 ? 2.113 -3.380 8.541 1.00 95.81 72 LEU A C 1
ATOM 553 O O . LEU A 1 72 ? 3.176 -3.011 9.044 1.00 95.81 72 LEU A O 1
ATOM 557 N N . ARG A 1 73 ? 2.014 -4.510 7.833 1.00 96.06 73 ARG A N 1
ATOM 558 C CA . ARG A 1 73 ? 3.152 -5.397 7.536 1.00 96.06 73 ARG A CA 1
ATOM 559 C C . ARG A 1 73 ? 3.406 -5.474 6.039 1.00 96.06 73 ARG A C 1
ATOM 561 O O . ARG A 1 73 ? 2.483 -5.706 5.257 1.00 96.06 73 ARG A O 1
ATOM 568 N N . LEU A 1 74 ? 4.659 -5.345 5.614 1.00 97.38 74 LEU A N 1
ATOM 569 C CA . LEU A 1 74 ? 5.015 -5.416 4.191 1.00 97.38 74 LEU A CA 1
ATOM 570 C C . LEU A 1 74 ? 4.744 -6.800 3.596 1.00 97.38 74 LEU A C 1
ATOM 572 O O . LEU A 1 74 ? 4.416 -6.907 2.410 1.00 97.38 74 LEU A O 1
ATOM 576 N N . ALA A 1 75 ? 4.824 -7.852 4.414 1.00 96.94 75 ALA A N 1
ATOM 577 C CA . ALA A 1 75 ? 4.425 -9.200 4.021 1.00 96.94 75 ALA A CA 1
ATOM 578 C C . ALA A 1 75 ? 2.956 -9.286 3.552 1.00 96.94 75 ALA A C 1
ATOM 580 O O . ALA A 1 75 ? 2.649 -10.065 2.648 1.00 96.94 75 ALA A O 1
ATOM 581 N N . GLU A 1 76 ? 2.065 -8.461 4.106 1.00 97.19 76 GLU A N 1
ATOM 582 C CA . GLU A 1 76 ? 0.630 -8.445 3.786 1.00 97.19 76 GLU A CA 1
ATOM 583 C C . GLU A 1 76 ? 0.303 -7.574 2.561 1.00 97.19 76 GLU A C 1
ATOM 585 O O . GLU A 1 76 ? -0.766 -7.704 1.965 1.00 97.19 76 GLU A O 1
ATOM 590 N N . LEU A 1 77 ? 1.234 -6.713 2.135 1.00 97.06 77 LEU A N 1
ATOM 591 C CA . LEU A 1 77 ? 1.063 -5.795 1.001 1.00 97.06 77 LEU A CA 1
ATOM 592 C C . LEU A 1 77 ? 1.584 -6.350 -0.333 1.00 97.06 77 LEU A C 1
ATOM 594 O O . LEU A 1 77 ? 1.657 -5.626 -1.330 1.00 97.06 77 LEU A O 1
ATOM 598 N N . ARG A 1 78 ? 1.947 -7.635 -0.387 1.00 97.31 78 ARG A N 1
ATOM 599 C CA . ARG A 1 78 ? 2.396 -8.282 -1.629 1.00 97.31 78 ARG A CA 1
ATOM 600 C C . ARG A 1 78 ? 1.329 -8.176 -2.726 1.00 97.31 78 ARG A C 1
ATOM 602 O O . ARG A 1 78 ? 0.131 -8.242 -2.474 1.00 97.31 78 ARG A O 1
ATOM 609 N N . GLY A 1 79 ? 1.788 -7.989 -3.963 1.00 97.62 79 GLY A N 1
ATOM 610 C CA . GLY A 1 79 ? 0.923 -7.726 -5.119 1.00 97.62 79 GLY A CA 1
ATOM 611 C C . GLY A 1 79 ? 0.517 -6.257 -5.288 1.00 97.62 79 GLY A C 1
ATOM 612 O O . GLY A 1 79 ? -0.193 -5.937 -6.239 1.00 97.62 79 GLY A O 1
ATOM 613 N N . LYS A 1 80 ? 0.975 -5.357 -4.407 1.00 97.75 80 LYS A N 1
ATOM 614 C CA . LYS A 1 80 ? 0.815 -3.902 -4.536 1.00 97.75 80 LYS A CA 1
ATOM 615 C C . LYS A 1 80 ? 2.174 -3.228 -4.728 1.00 97.75 80 LYS A C 1
ATOM 617 O O . LYS A 1 80 ? 3.197 -3.733 -4.270 1.00 97.75 80 LYS A O 1
ATOM 622 N N . VAL A 1 81 ? 2.164 -2.068 -5.381 1.00 97.06 81 VAL A N 1
ATOM 623 C CA . VAL A 1 81 ? 3.302 -1.139 -5.378 1.00 97.06 81 VAL A CA 1
ATOM 624 C C . VAL A 1 81 ? 3.221 -0.313 -4.095 1.00 97.06 81 VAL A C 1
ATOM 626 O O . VAL A 1 81 ? 2.159 0.224 -3.784 1.00 97.06 81 VAL A O 1
ATOM 629 N N . VAL A 1 82 ? 4.319 -0.240 -3.344 1.00 97.50 82 VAL A N 1
ATOM 630 C CA . VAL A 1 82 ? 4.392 0.429 -2.036 1.00 97.50 82 VAL A CA 1
ATOM 631 C C . VAL A 1 82 ? 5.494 1.485 -2.073 1.00 97.50 82 VAL A C 1
ATOM 633 O O . VAL A 1 82 ? 6.603 1.197 -2.517 1.00 97.50 82 VAL A O 1
ATOM 636 N N . LEU A 1 83 ? 5.186 2.690 -1.590 1.00 97.62 83 LEU A N 1
ATOM 637 C CA . LEU A 1 83 ? 6.142 3.775 -1.372 1.00 97.62 83 LEU A CA 1
ATOM 638 C C . LEU A 1 83 ? 6.398 3.913 0.131 1.00 97.62 83 LEU A C 1
ATOM 640 O O . LEU A 1 83 ? 5.450 3.966 0.911 1.00 97.62 83 LEU A O 1
ATOM 644 N N . ILE A 1 84 ? 7.669 3.992 0.521 1.00 96.75 84 ILE A N 1
ATOM 645 C CA . ILE A 1 84 ? 8.081 4.288 1.893 1.00 96.75 84 ILE A CA 1
ATOM 646 C C . ILE A 1 84 ? 8.608 5.720 1.932 1.00 96.75 84 ILE A C 1
ATOM 648 O O . ILE A 1 84 ? 9.576 6.043 1.248 1.00 96.75 84 ILE A O 1
ATOM 652 N N . GLU A 1 85 ? 7.969 6.566 2.735 1.00 97.00 85 GLU A N 1
ATOM 653 C CA . GLU A 1 85 ? 8.315 7.979 2.879 1.00 97.00 85 GLU A CA 1
ATOM 654 C C . GLU A 1 85 ? 8.768 8.266 4.313 1.00 97.00 85 GLU A C 1
ATOM 656 O O . GLU A 1 85 ? 8.037 8.026 5.273 1.00 97.00 85 GLU A O 1
ATOM 661 N N . MET A 1 86 ? 9.987 8.786 4.454 1.00 97.00 86 MET A N 1
ATOM 662 C CA . MET A 1 86 ? 10.572 9.167 5.739 1.00 97.00 86 MET A CA 1
ATOM 663 C C . MET A 1 86 ? 10.464 10.685 5.896 1.00 97.00 86 MET A C 1
ATOM 665 O O . MET A 1 86 ? 11.063 11.423 5.116 1.00 97.00 86 MET A O 1
ATOM 669 N N . TRP A 1 87 ? 9.713 11.155 6.894 1.00 96.81 87 TRP A N 1
ATOM 670 C CA . TRP A 1 87 ? 9.473 12.582 7.132 1.00 96.81 87 TRP A CA 1
ATOM 671 C C . TRP A 1 87 ? 9.338 12.896 8.632 1.00 96.81 87 TRP A C 1
ATOM 673 O O . TRP A 1 87 ? 9.221 11.996 9.462 1.00 96.81 87 TRP A O 1
ATOM 683 N N . THR A 1 88 ? 9.359 14.184 8.980 1.00 95.88 88 THR A N 1
ATOM 684 C CA . THR A 1 88 ? 9.097 14.696 10.335 1.00 95.88 88 THR A CA 1
ATOM 685 C C . THR A 1 88 ? 8.130 15.871 10.268 1.00 95.88 88 THR A C 1
ATOM 687 O O . THR A 1 88 ? 8.137 16.619 9.290 1.00 95.88 88 THR A O 1
ATOM 690 N N . PHE A 1 89 ? 7.316 16.062 11.308 1.00 91.62 89 PHE A N 1
ATOM 691 C CA . PHE A 1 89 ? 6.540 17.292 11.462 1.00 91.62 89 PHE A CA 1
ATOM 692 C C . PHE A 1 89 ? 7.473 18.457 11.833 1.00 91.62 89 PHE A C 1
ATOM 694 O O . PHE A 1 89 ? 8.536 18.235 12.422 1.00 91.62 89 PHE A O 1
ATOM 701 N N . GLY A 1 90 ? 7.089 19.676 11.452 1.00 77.75 90 GLY A N 1
ATOM 702 C CA . GLY A 1 90 ? 7.802 20.925 11.734 1.00 77.75 90 GLY A CA 1
ATOM 703 C C . GLY A 1 90 ? 6.891 21.935 12.406 1.00 77.75 90 GLY A C 1
ATOM 704 O O . GLY A 1 90 ? 5.682 21.921 12.080 1.00 77.75 90 GLY A O 1
#

Sequence (90 aa):
MKRWTLVSLAVVLGSCTGVATPPWQLAGDALPKPTDFTDPQPVMTLQEVNLENYGLAPELENEVWLNTDQPLRLAELRGKVVLIEMWTFG

Radius of gyration: 27.41 Å; chains: 1; bounding box: 62×55×60 Å

Secondary structure (DSSP, 8-state):
--SSHHHHHHHHTT--------GGGGGSS-PPP-----S----------------SPPPP--S--SS-SS---GGGGTTS----------

Foldseek 3Di:
DPDVVVVVVVVVPPPPPPPPPPPVNVPPPDDPDPDPPPDPDPPPPPPPPDDDDPDDDDWDDDPDDPPDPDDDTPVVQPPDDDDDDDDDDD